Protein AF-A0A420CZV9-F1 (afdb_monomer_lite)

Secondary structure (DSSP, 8-state):
--HHHHHHHHHHT--HHHHHHHHHHHHHHHHHHHHHHHHHHHHTTHHHHHTSSPEEE--SSS--EEE--HHHHHHHHHHHHHHSSHHHHHHHHHHHHHHHTT-------------

Radius of gyration: 27.26 Å; chains: 1; bounding box: 75×34×66 Å

Sequence (115 aa):
MTRLERLVEMVRELTPEEFDTFAASVEDLRAERWDRQIEQDTAEDRLDTLIEGAIEIVRRDKSPAVLMGKDEYDSLVETVHLLSSPANAARLLKAKDDLAAARFMERSLLVDLDR

Foldseek 3Di:
DDPVVVVVVVLVPDDPVVNVVVVVVVVVVVVVVVVVVVVVCVVVCVVVVVQPDKDWADDDPDDIDIDHDPVVVVVVVVVCVQVVDVVSVVVVVVVVVCVVVVVDDDDDDPPPPDD

Structure (mmCIF, N/CA/C/O backbone):
data_AF-A0A420CZV9-F1
#
_entry.id   AF-A0A420CZV9-F1
#
loop_
_atom_site.group_PDB
_atom_site.id
_atom_site.type_symbol
_atom_site.label_atom_id
_atom_site.label_alt_id
_atom_site.label_comp_id
_atom_site.label_asym_id
_atom_site.label_entity_id
_atom_site.label_seq_id
_atom_site.pdbx_PDB_ins_code
_atom_site.Cartn_x
_atom_site.Cartn_y
_atom_site.Cartn_z
_atom_site.occupancy
_atom_site.B_iso_or_equiv
_atom_site.auth_seq_id
_atom_site.auth_comp_id
_atom_site.auth_asym_id
_atom_site.auth_atom_id
_atom_site.pdbx_PDB_model_num
ATOM 1 N N . MET A 1 1 ? -41.814 -10.969 25.014 1.00 66.25 1 MET A N 1
ATOM 2 C CA . MET A 1 1 ? -40.526 -10.259 25.126 1.00 66.25 1 MET A CA 1
ATOM 3 C C . MET A 1 1 ? -39.386 -11.142 24.651 1.00 66.25 1 MET A C 1
ATOM 5 O O . MET A 1 1 ? -39.253 -12.266 25.136 1.00 66.25 1 MET A O 1
ATOM 9 N N . THR A 1 2 ? -38.575 -10.642 23.724 1.00 94.25 2 THR A N 1
ATOM 10 C CA . THR A 1 2 ? -37.365 -11.301 23.210 1.00 94.25 2 THR A CA 1
ATOM 11 C C . THR A 1 2 ? -36.183 -11.145 24.178 1.00 94.25 2 THR A C 1
ATOM 13 O O . THR A 1 2 ? -36.224 -10.359 25.127 1.00 94.25 2 THR A O 1
ATOM 16 N N . ARG A 1 3 ? -35.107 -11.919 23.973 1.00 90.00 3 ARG A N 1
ATOM 17 C CA . ARG A 1 3 ? -33.873 -11.807 24.777 1.00 90.00 3 ARG A CA 1
ATOM 18 C C . ARG A 1 3 ? -33.212 -10.429 24.620 1.00 90.00 3 ARG A C 1
ATOM 20 O O . ARG A 1 3 ? -32.609 -9.939 25.566 1.00 90.00 3 ARG A O 1
ATOM 27 N N . LEU A 1 4 ? -33.364 -9.816 23.445 1.00 85.75 4 LEU A N 1
ATOM 28 C CA . LEU A 1 4 ? -32.791 -8.515 23.110 1.00 85.75 4 LEU A CA 1
ATOM 29 C C . LEU A 1 4 ? -33.546 -7.373 23.800 1.00 85.75 4 LEU A C 1
ATOM 31 O O . LEU A 1 4 ? -32.929 -6.519 24.422 1.00 85.75 4 LEU A O 1
ATOM 35 N N . GLU A 1 5 ? -34.880 -7.418 23.775 1.00 86.19 5 GLU A N 1
ATOM 36 C CA . GLU A 1 5 ? -35.737 -6.447 24.475 1.00 86.19 5 GLU A CA 1
ATOM 37 C C . GLU A 1 5 ? -35.452 -6.409 25.979 1.00 86.19 5 GLU A C 1
ATOM 39 O O . GLU A 1 5 ? -35.413 -5.341 26.578 1.00 86.19 5 GLU A O 1
ATOM 44 N N . ARG A 1 6 ? -35.194 -7.572 26.586 1.00 85.44 6 ARG A N 1
ATOM 45 C CA . ARG A 1 6 ? -34.867 -7.663 28.014 1.00 85.44 6 ARG A CA 1
ATOM 46 C C . ARG A 1 6 ? -33.530 -7.003 28.359 1.00 85.44 6 ARG A C 1
ATOM 48 O O . ARG A 1 6 ? -33.429 -6.345 29.383 1.00 85.44 6 ARG A O 1
ATOM 55 N N . LEU A 1 7 ? -32.528 -7.166 27.497 1.00 87.56 7 LEU A N 1
ATOM 56 C CA . LEU A 1 7 ? -31.219 -6.527 27.649 1.00 87.56 7 LEU A CA 1
ATOM 57 C C . LEU A 1 7 ? -31.316 -5.004 27.531 1.00 87.56 7 LEU A C 1
ATOM 59 O O . LEU A 1 7 ? -30.686 -4.295 28.306 1.00 87.56 7 LEU A O 1
ATOM 63 N N . VAL A 1 8 ? -32.125 -4.506 26.590 1.00 87.00 8 VAL A N 1
ATOM 64 C CA . VAL A 1 8 ? -32.329 -3.063 26.405 1.00 87.00 8 VAL A CA 1
ATOM 65 C C . VAL A 1 8 ? -32.967 -2.430 27.639 1.00 87.00 8 VAL A C 1
ATOM 67 O O . VAL A 1 8 ? -32.519 -1.364 28.051 1.00 87.00 8 VAL A O 1
ATOM 70 N N . GLU A 1 9 ? -33.960 -3.078 28.254 1.00 89.56 9 GLU A N 1
ATOM 71 C CA . GLU A 1 9 ? -34.544 -2.559 29.499 1.00 89.56 9 GLU A CA 1
ATOM 72 C C . GLU A 1 9 ? -33.552 -2.591 30.664 1.00 89.56 9 GLU A C 1
ATOM 74 O O . GLU A 1 9 ? -33.415 -1.596 31.365 1.00 89.56 9 GLU A O 1
ATOM 79 N N . MET A 1 10 ? -32.768 -3.664 30.816 1.00 85.19 10 MET A N 1
ATOM 80 C CA . MET A 1 10 ? -31.737 -3.720 31.861 1.00 85.19 10 MET A CA 1
ATOM 81 C C . MET A 1 10 ? -30.688 -2.609 31.725 1.00 85.19 10 MET A C 1
ATOM 83 O O . MET A 1 10 ? -30.238 -2.074 32.729 1.00 85.19 10 MET A O 1
ATOM 87 N N . VAL A 1 11 ? -30.310 -2.240 30.496 1.00 87.69 11 VAL A N 1
ATOM 88 C CA . VAL A 1 11 ? -29.352 -1.148 30.247 1.00 87.69 11 VAL A CA 1
ATOM 89 C C . VAL A 1 11 ? -29.948 0.225 30.581 1.00 87.69 11 VAL A C 1
ATOM 91 O O . VAL A 1 11 ? -29.217 1.117 31.000 1.00 87.69 11 VAL A O 1
ATOM 94 N N . ARG A 1 12 ? -31.265 0.412 30.423 1.00 85.31 12 ARG A N 1
ATOM 95 C CA . ARG A 1 12 ? -31.948 1.679 30.749 1.00 85.31 12 ARG A CA 1
ATOM 96 C C . ARG A 1 12 ? -32.040 1.954 32.245 1.00 85.31 12 ARG A C 1
ATOM 98 O O . ARG A 1 12 ? -32.173 3.111 32.627 1.00 85.31 12 ARG A O 1
ATOM 105 N N . GLU A 1 13 ? -32.001 0.908 33.063 1.00 92.50 13 GLU A N 1
ATOM 106 C CA . GLU A 1 13 ? -32.059 1.011 34.523 1.00 92.50 13 GLU A CA 1
ATOM 107 C C . GLU A 1 13 ? -30.678 1.237 35.166 1.00 92.50 13 GLU A C 1
ATOM 109 O O . GLU A 1 13 ? -30.606 1.454 36.374 1.00 92.50 13 GLU A O 1
ATOM 114 N N . LEU A 1 14 ? -29.589 1.214 34.384 1.00 91.69 14 LEU A N 1
ATOM 115 C CA . LEU A 1 14 ? -28.230 1.409 34.892 1.00 91.69 14 LEU A CA 1
ATOM 116 C C . LEU A 1 14 ? -27.996 2.842 35.376 1.00 91.69 14 LEU A C 1
ATOM 118 O O . LEU A 1 14 ? -28.453 3.821 34.777 1.00 91.69 14 LEU A O 1
ATOM 122 N N . THR A 1 15 ? -27.201 2.966 36.435 1.00 94.31 15 THR A N 1
ATOM 123 C CA . THR A 1 15 ? -26.636 4.256 36.836 1.00 94.31 15 THR A CA 1
ATOM 124 C C . THR A 1 15 ? -25.610 4.749 35.802 1.00 94.31 15 THR A C 1
ATOM 126 O O . THR A 1 15 ? -25.104 3.952 35.009 1.00 94.31 15 THR A O 1
ATOM 129 N N . PRO A 1 16 ? -25.251 6.048 35.792 1.00 90.12 16 PRO A N 1
ATOM 130 C CA . PRO A 1 16 ? -24.253 6.571 34.856 1.00 90.12 16 PRO A CA 1
ATOM 131 C C . PRO A 1 16 ? -22.900 5.835 34.902 1.00 90.12 16 PRO A C 1
ATOM 133 O O . PRO A 1 16 ? -22.350 5.518 33.855 1.00 90.12 16 PRO A O 1
ATOM 136 N N . GLU A 1 17 ? -22.396 5.492 36.094 1.00 91.88 17 GLU A N 1
ATOM 137 C CA . GLU A 1 17 ? -21.119 4.769 36.258 1.00 91.88 17 GLU A CA 1
ATOM 138 C C . GLU A 1 17 ? -21.192 3.321 35.743 1.00 91.88 17 GLU A C 1
ATOM 140 O O . GLU A 1 17 ? -20.263 2.820 35.099 1.00 91.88 17 GLU A O 1
ATOM 145 N N . GLU A 1 18 ? -22.311 2.639 35.992 1.00 90.50 18 GLU A N 1
ATOM 146 C CA . GLU A 1 18 ? -22.550 1.291 35.470 1.00 90.50 18 GLU A CA 1
ATOM 147 C C . GLU A 1 18 ? -22.733 1.302 33.949 1.00 90.50 18 GLU A C 1
ATOM 149 O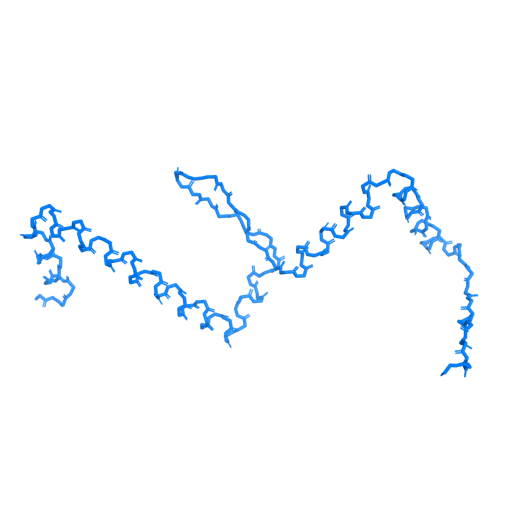 O . GLU A 1 18 ? -22.261 0.392 33.266 1.00 90.50 18 GLU A O 1
ATOM 154 N N . PHE A 1 19 ? -23.374 2.341 33.408 1.00 91.25 19 PHE A N 1
ATOM 155 C CA . PHE A 1 19 ? -23.530 2.526 31.970 1.00 91.25 19 PHE A CA 1
ATOM 156 C C . PHE A 1 19 ? -22.184 2.771 31.281 1.00 91.25 19 PHE A C 1
ATOM 158 O O . PHE A 1 19 ? -21.921 2.153 30.251 1.00 91.25 19 PHE A O 1
ATOM 165 N N . ASP A 1 20 ? -21.314 3.604 31.855 1.00 85.25 20 ASP A N 1
ATOM 166 C CA . ASP A 1 20 ? -19.966 3.842 31.321 1.00 85.25 20 ASP A CA 1
ATOM 167 C C . ASP A 1 20 ? -19.130 2.554 31.322 1.00 85.25 20 ASP A C 1
ATOM 169 O O . ASP A 1 20 ? -18.464 2.227 30.336 1.00 85.25 20 ASP A O 1
ATOM 173 N N . THR A 1 21 ? -19.230 1.765 32.395 1.00 89.12 21 THR A N 1
ATOM 174 C CA . THR A 1 21 ? -18.573 0.452 32.490 1.00 89.12 21 THR A CA 1
ATOM 175 C C . THR A 1 21 ? -19.113 -0.521 31.438 1.00 89.12 21 THR A C 1
ATOM 177 O O . THR A 1 21 ? -18.347 -1.210 30.759 1.00 89.12 21 THR A O 1
ATOM 180 N N . PHE A 1 22 ? -20.435 -0.555 31.259 1.00 90.19 22 PHE A N 1
ATOM 181 C CA . PHE A 1 22 ? -21.082 -1.351 30.221 1.00 90.19 22 PHE A CA 1
ATOM 182 C C . PHE A 1 22 ? -20.642 -0.917 28.817 1.00 90.19 22 PHE A C 1
ATOM 184 O O . PHE A 1 22 ? -20.322 -1.771 27.992 1.00 90.19 22 PHE A O 1
ATOM 191 N N . ALA A 1 23 ? -20.581 0.388 28.548 1.00 83.25 23 ALA A N 1
ATOM 192 C CA . ALA A 1 23 ? -20.145 0.926 27.266 1.00 83.25 23 ALA A CA 1
ATOM 193 C C . ALA A 1 23 ? -18.705 0.505 26.944 1.00 83.25 23 ALA A C 1
ATOM 195 O O . ALA A 1 23 ? -18.451 0.039 25.834 1.00 83.25 23 ALA A O 1
ATOM 196 N N . ALA A 1 24 ? -17.794 0.567 27.922 1.00 82.94 24 ALA A N 1
ATOM 197 C CA . ALA A 1 24 ? -16.428 0.071 27.762 1.00 82.94 24 ALA A CA 1
ATOM 198 C C . ALA A 1 24 ? -16.397 -1.432 27.426 1.00 82.94 24 ALA A C 1
ATOM 200 O O . ALA A 1 24 ? -15.767 -1.834 26.452 1.00 82.94 24 ALA A O 1
ATOM 201 N N . SER A 1 25 ? -17.169 -2.253 28.146 1.00 86.31 25 SER A N 1
ATOM 202 C CA . SER A 1 25 ? -17.255 -3.698 27.872 1.00 86.31 25 SER A CA 1
ATOM 203 C C . SER A 1 25 ? -17.876 -4.028 26.505 1.00 86.31 25 SER A C 1
ATOM 205 O O . SER A 1 25 ? -17.544 -5.044 25.896 1.00 86.31 25 SER A O 1
ATOM 207 N N . VAL A 1 26 ? -18.792 -3.194 25.999 1.00 89.56 26 VAL A N 1
ATOM 208 C CA . VAL A 1 26 ? -19.355 -3.347 24.646 1.00 89.56 26 VAL A CA 1
ATOM 209 C C . VAL A 1 26 ? -18.316 -3.028 23.577 1.00 89.56 26 VAL A C 1
ATOM 211 O O . VAL A 1 26 ? -18.298 -3.706 22.549 1.00 89.56 26 VAL A O 1
ATOM 214 N N . GLU A 1 27 ? -17.466 -2.027 23.795 1.00 77.00 27 GLU A N 1
ATOM 215 C CA . GLU A 1 27 ? -16.359 -1.723 22.884 1.00 77.00 27 GLU A CA 1
ATOM 216 C C . GLU A 1 27 ? -15.329 -2.859 22.855 1.00 77.00 27 GLU A C 1
ATOM 218 O O . GLU A 1 27 ? -14.943 -3.288 21.767 1.00 77.00 27 GLU A O 1
ATOM 223 N N . ASP A 1 28 ? -14.991 -3.441 24.007 1.00 83.12 28 ASP A N 1
ATOM 224 C CA . ASP A 1 28 ? -14.128 -4.629 24.069 1.00 83.12 28 ASP A CA 1
ATOM 225 C C . ASP A 1 28 ? -14.756 -5.815 23.314 1.00 83.12 28 ASP A C 1
ATOM 227 O O . ASP A 1 28 ? -14.122 -6.434 22.460 1.00 83.12 28 ASP A O 1
ATOM 231 N N . LEU A 1 29 ? -16.053 -6.078 23.524 1.00 85.50 29 LEU A N 1
ATOM 232 C CA . LEU A 1 29 ? -16.776 -7.137 22.809 1.00 85.50 29 LEU A CA 1
ATOM 233 C C . LEU A 1 29 ? -16.839 -6.888 21.291 1.00 85.50 29 LEU A C 1
ATOM 235 O O . LEU A 1 29 ? -16.853 -7.835 20.497 1.00 85.50 29 LEU A O 1
ATOM 239 N N . ARG A 1 30 ? -16.926 -5.621 20.870 1.00 79.25 30 ARG A N 1
ATOM 240 C CA . ARG A 1 30 ? -16.867 -5.233 19.455 1.00 79.25 30 ARG A CA 1
ATOM 241 C C . ARG A 1 30 ? -15.487 -5.509 18.876 1.00 79.25 30 ARG A C 1
ATOM 243 O O . ARG A 1 30 ? -15.434 -6.065 17.781 1.00 79.25 30 ARG A O 1
ATOM 250 N N . ALA A 1 31 ? -14.417 -5.186 19.601 1.00 74.38 31 ALA A N 1
ATOM 251 C CA . ALA A 1 31 ? -13.049 -5.496 19.197 1.00 74.38 31 ALA A CA 1
ATOM 252 C C . ALA A 1 31 ? -12.841 -7.014 19.050 1.00 74.38 31 ALA A C 1
ATOM 254 O O . ALA A 1 31 ? -12.464 -7.476 17.979 1.00 74.38 31 ALA A O 1
ATOM 255 N N . GLU A 1 32 ? -13.246 -7.815 20.041 1.00 85.12 32 GLU A N 1
ATOM 256 C CA . GLU A 1 32 ? -13.140 -9.283 19.972 1.00 85.12 32 GLU A CA 1
ATOM 257 C C . GLU A 1 32 ? -13.938 -9.908 18.816 1.00 85.12 32 GLU A C 1
ATOM 259 O O . GLU A 1 32 ? -13.595 -10.977 18.296 1.00 85.12 32 GLU A O 1
ATOM 264 N N . ARG A 1 33 ? -15.085 -9.314 18.462 1.00 82.94 33 ARG A N 1
ATOM 265 C CA . ARG A 1 33 ? -15.868 -9.759 17.303 1.00 82.94 33 ARG A CA 1
ATOM 266 C C . ARG A 1 33 ? -15.213 -9.357 15.994 1.00 82.94 33 ARG A C 1
ATOM 268 O O . ARG A 1 33 ? -15.287 -10.141 15.054 1.00 82.94 33 ARG A O 1
ATOM 275 N N . TRP A 1 34 ? -14.613 -8.171 15.942 1.00 76.38 34 TRP A N 1
ATOM 276 C CA . TRP A 1 34 ? -13.832 -7.733 14.795 1.00 76.38 34 TRP A CA 1
ATOM 277 C C . TRP A 1 34 ? -12.687 -8.719 14.552 1.00 76.38 34 TRP A C 1
ATOM 279 O O . TRP A 1 34 ? -12.602 -9.258 13.452 1.00 76.38 34 TRP A O 1
ATOM 289 N N . ASP A 1 35 ? -11.890 -9.042 15.572 1.00 79.31 35 ASP A N 1
ATOM 290 C CA . ASP A 1 35 ? -10.753 -9.964 15.440 1.00 79.31 35 ASP A CA 1
ATOM 291 C C . ASP A 1 35 ? -11.180 -11.316 14.850 1.00 79.31 35 ASP A C 1
ATOM 293 O O . ASP A 1 35 ? -10.640 -11.762 13.838 1.00 79.31 35 ASP A O 1
ATOM 297 N N . ARG A 1 36 ? -12.247 -11.917 15.394 1.00 82.25 36 ARG A N 1
ATOM 298 C CA . ARG A 1 36 ? -12.808 -13.174 14.865 1.00 82.25 36 ARG A CA 1
ATOM 299 C C . ARG A 1 36 ? -13.326 -13.060 13.438 1.00 82.25 36 ARG A C 1
ATOM 301 O O . ARG A 1 36 ? -13.214 -14.014 12.674 1.00 82.25 36 ARG A O 1
ATOM 308 N N . GLN A 1 37 ? -13.940 -11.933 13.089 1.00 78.75 37 GLN A N 1
ATOM 309 C CA . GLN A 1 37 ? -14.452 -11.726 11.740 1.00 78.75 37 GLN A CA 1
ATOM 310 C C . GLN A 1 37 ? -13.310 -11.580 10.727 1.00 78.75 37 GLN A C 1
ATOM 312 O O . GLN A 1 37 ? -13.404 -12.142 9.644 1.00 78.75 37 GLN A O 1
ATOM 317 N N . ILE A 1 38 ? -12.205 -10.930 11.098 1.00 76.81 38 ILE A N 1
ATOM 318 C CA . ILE A 1 38 ? -11.002 -10.835 10.259 1.00 76.81 38 ILE A CA 1
ATOM 319 C C . ILE A 1 38 ? -10.356 -12.203 10.057 1.00 76.81 38 ILE A C 1
ATOM 321 O O . ILE A 1 38 ? -10.009 -12.546 8.929 1.00 76.81 38 ILE A O 1
ATOM 325 N N . GLU A 1 39 ? -10.222 -13.006 11.113 1.00 78.94 39 GLU A N 1
ATOM 326 C CA . GLU A 1 39 ? -9.716 -14.380 10.998 1.00 78.94 39 GLU A CA 1
ATOM 327 C C . GLU A 1 39 ? -10.588 -15.224 10.061 1.00 78.94 39 GLU A C 1
ATOM 329 O O . GLU A 1 39 ? -10.068 -15.952 9.215 1.00 78.94 39 GLU A O 1
ATOM 334 N N . GLN A 1 40 ? -11.912 -15.092 10.172 1.00 77.31 40 GLN A N 1
ATOM 335 C CA . GLN A 1 40 ? -12.848 -15.791 9.299 1.00 77.31 40 GLN A CA 1
ATOM 336 C C . GLN A 1 40 ? -12.745 -15.310 7.844 1.00 77.31 40 GLN A C 1
ATOM 338 O O . GLN A 1 40 ? -12.635 -16.137 6.943 1.00 77.31 40 GLN A O 1
ATOM 343 N N . ASP A 1 41 ? -12.724 -13.998 7.609 1.00 73.88 41 ASP A N 1
ATOM 344 C CA . ASP A 1 41 ? -12.594 -13.420 6.267 1.00 73.88 41 ASP A CA 1
ATOM 345 C C . ASP A 1 41 ? -11.226 -13.752 5.632 1.00 73.88 41 ASP A C 1
ATOM 347 O O . ASP A 1 41 ? -11.135 -13.893 4.412 1.00 73.88 41 ASP A O 1
ATOM 351 N N . THR A 1 42 ? -10.176 -13.934 6.445 1.00 73.88 42 THR A N 1
ATOM 352 C CA . THR A 1 42 ? -8.862 -14.446 6.008 1.00 73.88 42 THR A CA 1
ATOM 353 C C . THR A 1 42 ? -8.965 -15.911 5.586 1.00 73.88 42 THR A C 1
ATOM 355 O O . THR A 1 42 ? -8.482 -16.289 4.526 1.00 73.88 42 THR A O 1
ATOM 358 N N . ALA A 1 43 ? -9.608 -16.751 6.404 1.00 77.88 43 ALA A N 1
ATOM 359 C CA . ALA A 1 43 ? -9.779 -18.175 6.116 1.00 77.88 43 ALA A CA 1
ATOM 360 C C . ALA A 1 43 ? -10.673 -18.440 4.890 1.00 77.88 43 ALA A C 1
ATOM 362 O O . ALA A 1 43 ? -10.536 -19.473 4.238 1.00 77.88 43 ALA A O 1
ATOM 363 N N . GLU A 1 44 ? -11.589 -17.519 4.591 1.00 81.69 44 GLU A N 1
ATOM 364 C CA . GLU A 1 44 ? -12.486 -17.567 3.434 1.00 81.69 44 GLU A CA 1
ATOM 365 C C . GLU A 1 44 ? -11.903 -16.888 2.178 1.00 81.69 44 GLU A C 1
ATOM 367 O O . GLU A 1 44 ? -12.620 -16.766 1.186 1.00 81.69 44 GLU A O 1
ATOM 372 N N . ASP A 1 45 ? -10.637 -16.442 2.201 1.00 72.25 45 ASP A N 1
ATOM 373 C CA . ASP A 1 45 ? -9.958 -15.750 1.085 1.00 72.25 45 ASP A CA 1
ATOM 374 C C . ASP A 1 45 ? -10.656 -14.437 0.652 1.00 72.25 45 ASP A C 1
ATOM 376 O O . ASP A 1 45 ? -10.438 -13.873 -0.424 1.00 72.25 45 ASP A O 1
ATOM 380 N N . ARG A 1 46 ? -11.547 -13.917 1.508 1.00 65.94 46 ARG A N 1
ATOM 381 C CA . ARG A 1 46 ? -12.336 -12.707 1.241 1.00 65.94 46 ARG A CA 1
ATOM 382 C C . ARG A 1 46 ? -11.505 -11.449 1.374 1.00 65.94 46 ARG A C 1
ATOM 384 O O . ARG A 1 46 ? -11.777 -10.484 0.661 1.00 65.94 46 ARG A O 1
ATOM 391 N N . LEU A 1 47 ? -10.513 -11.453 2.264 1.00 65.00 47 LEU A N 1
ATOM 392 C CA . LEU A 1 47 ? -9.575 -10.339 2.369 1.00 65.00 47 LEU A CA 1
ATOM 393 C C . LEU A 1 47 ? -8.813 -10.148 1.057 1.00 65.00 47 LEU A C 1
ATOM 395 O O . LEU A 1 47 ? -8.733 -9.018 0.590 1.00 65.00 47 LEU A O 1
ATOM 399 N N . ASP A 1 48 ? -8.391 -11.224 0.397 1.00 65.50 48 ASP A N 1
ATOM 400 C CA . ASP A 1 48 ? -7.661 -11.152 -0.873 1.00 65.50 48 ASP A CA 1
ATOM 401 C C . ASP A 1 48 ? -8.506 -10.513 -1.989 1.00 65.50 48 ASP A C 1
ATOM 403 O O . ASP A 1 48 ? -8.003 -9.708 -2.770 1.00 65.50 48 ASP A O 1
ATOM 407 N N . THR A 1 49 ? -9.823 -10.752 -1.993 1.00 61.50 49 THR A N 1
ATOM 408 C CA . THR A 1 49 ? -10.758 -10.095 -2.932 1.00 61.50 49 THR A CA 1
ATOM 409 C C . THR A 1 49 ? -10.999 -8.615 -2.592 1.00 61.50 49 THR A C 1
ATOM 411 O O . THR A 1 49 ? -11.281 -7.802 -3.470 1.00 61.50 49 THR A O 1
ATOM 414 N N . LEU A 1 50 ? -10.902 -8.233 -1.314 1.00 58.41 50 LEU A N 1
ATOM 415 C CA . LEU A 1 50 ? -11.074 -6.846 -0.859 1.00 58.41 50 LEU A CA 1
ATOM 416 C C . LEU A 1 50 ? -9.826 -5.979 -1.097 1.00 58.41 50 LEU A C 1
ATOM 418 O O . LEU A 1 50 ? -9.914 -4.754 -1.018 1.00 58.41 50 LEU A O 1
ATOM 422 N N . ILE A 1 51 ? -8.682 -6.603 -1.383 1.00 62.12 51 ILE A N 1
ATOM 423 C CA . ILE A 1 51 ? -7.365 -5.964 -1.479 1.00 62.12 51 ILE A CA 1
ATOM 424 C C . ILE A 1 51 ? -7.001 -5.536 -2.918 1.00 62.12 51 ILE A C 1
ATOM 426 O O . ILE A 1 51 ? -5.966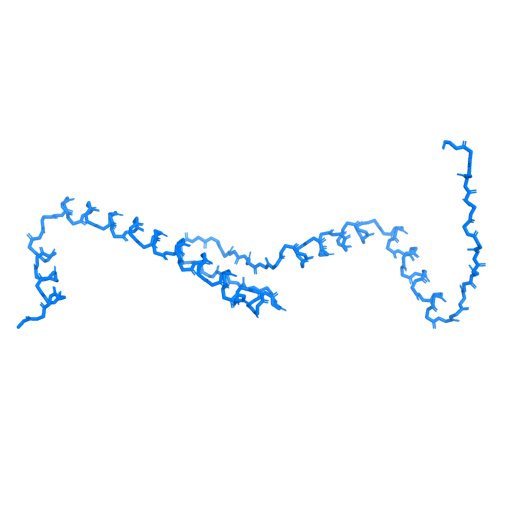 -4.907 -3.121 1.00 62.12 51 ILE A O 1
ATOM 430 N N . GLU A 1 52 ? -7.873 -5.736 -3.915 1.00 66.44 52 GLU A N 1
ATOM 431 C CA . GLU A 1 52 ? -7.643 -5.244 -5.293 1.00 66.44 52 GLU A CA 1
ATOM 432 C C . GLU A 1 52 ? -7.461 -3.705 -5.395 1.00 66.44 52 GLU A C 1
ATOM 434 O O . GLU A 1 52 ? -7.101 -3.191 -6.455 1.00 66.44 52 GLU A O 1
ATOM 439 N N . GLY A 1 53 ? -7.662 -2.946 -4.309 1.00 72.12 53 GLY A N 1
ATOM 440 C CA . GLY A 1 53 ? -7.332 -1.525 -4.241 1.00 72.12 53 GLY A CA 1
ATOM 441 C C . GLY A 1 53 ? -7.161 -0.979 -2.819 1.00 72.12 53 GLY A C 1
ATOM 442 O O . GLY A 1 53 ? -7.303 -1.680 -1.820 1.00 72.12 53 GLY A O 1
ATOM 443 N N . ALA A 1 54 ? -6.853 0.317 -2.730 1.00 82.44 54 ALA A N 1
ATOM 444 C CA . ALA A 1 54 ? -6.741 1.029 -1.461 1.00 82.44 54 ALA A CA 1
ATOM 445 C C . ALA A 1 54 ? -8.126 1.430 -0.921 1.00 82.44 54 ALA A C 1
ATOM 447 O O . ALA A 1 54 ? -8.913 2.072 -1.618 1.00 82.44 54 ALA A O 1
ATOM 448 N N . ILE A 1 55 ? -8.400 1.102 0.342 1.00 86.38 55 ILE A N 1
ATOM 449 C CA . ILE A 1 55 ? -9.633 1.460 1.050 1.00 86.38 55 ILE A CA 1
ATOM 450 C C . ILE A 1 55 ? -9.343 2.617 2.007 1.00 86.38 55 ILE A C 1
ATOM 452 O O . ILE A 1 55 ? -8.479 2.519 2.879 1.00 86.38 55 ILE A O 1
ATOM 456 N N . GLU A 1 56 ? -10.103 3.704 1.889 1.00 87.75 56 GLU A N 1
ATOM 457 C CA . GLU A 1 56 ? -10.055 4.809 2.846 1.00 87.75 56 GLU A CA 1
ATOM 458 C C . GLU A 1 56 ? -10.979 4.540 4.045 1.00 87.75 56 GLU A C 1
ATOM 460 O O . GLU A 1 56 ? -12.187 4.345 3.914 1.00 87.75 56 GLU A O 1
ATOM 465 N N . ILE A 1 57 ? -10.405 4.577 5.244 1.00 87.38 57 ILE A N 1
ATOM 466 C CA . ILE A 1 57 ? -11.102 4.482 6.523 1.00 87.38 57 ILE A CA 1
ATOM 467 C C . ILE A 1 57 ? -11.326 5.902 7.050 1.00 87.38 57 ILE A C 1
ATOM 469 O O . ILE A 1 57 ? -10.420 6.539 7.602 1.00 87.38 57 ILE A O 1
ATOM 473 N N . VAL A 1 58 ? -12.560 6.389 6.918 1.00 91.25 58 VAL A N 1
ATOM 474 C CA . VAL A 1 58 ? -12.980 7.706 7.419 1.00 91.25 58 VAL A CA 1
ATOM 475 C C . VAL A 1 58 ? -13.375 7.608 8.893 1.00 91.25 58 VAL A C 1
ATOM 477 O O . VAL A 1 58 ? -14.203 6.784 9.280 1.00 91.25 58 VAL A O 1
ATOM 480 N N . ARG A 1 59 ? -12.801 8.475 9.736 1.00 89.81 59 ARG A N 1
ATOM 481 C CA . ARG A 1 59 ? -13.059 8.514 11.184 1.00 89.81 59 ARG A CA 1
ATOM 482 C C . ARG A 1 59 ? -13.606 9.880 11.586 1.00 89.81 59 ARG A C 1
ATOM 484 O O . ARG A 1 59 ? -13.135 10.898 11.099 1.00 89.81 59 ARG A O 1
ATOM 491 N N . ARG A 1 60 ? -14.601 9.899 12.480 1.00 83.31 60 ARG A N 1
ATOM 492 C CA . ARG A 1 60 ? -15.316 11.127 12.876 1.00 83.31 60 ARG A CA 1
ATOM 493 C C . ARG A 1 60 ? -14.441 12.109 13.665 1.00 83.31 60 ARG A C 1
ATOM 495 O O . ARG A 1 60 ? -14.519 13.304 13.422 1.00 83.31 60 ARG A O 1
ATOM 502 N N . ASP A 1 61 ? -13.583 11.589 14.542 1.00 89.75 61 ASP A N 1
ATOM 503 C CA . ASP A 1 61 ? -12.801 12.392 15.498 1.00 89.75 61 ASP A CA 1
ATOM 504 C C . ASP A 1 61 ? -11.281 12.166 15.375 1.00 89.75 61 ASP A C 1
ATOM 506 O O . ASP A 1 61 ? -10.509 12.491 16.277 1.00 89.75 61 ASP A O 1
ATOM 510 N N . LYS A 1 62 ? -10.826 11.545 14.278 1.00 88.69 62 LYS A N 1
ATOM 511 C CA . LYS A 1 62 ? -9.412 11.216 14.027 1.00 88.69 62 LYS A CA 1
ATOM 512 C C . LYS A 1 62 ? -9.090 11.377 12.544 1.00 88.69 62 LYS A C 1
ATOM 514 O O . LYS A 1 62 ? -9.979 11.240 11.710 1.00 88.69 62 LYS A O 1
ATOM 519 N N . SER A 1 63 ? -7.815 11.582 12.210 1.00 89.44 63 SER A N 1
ATOM 520 C CA . SER A 1 63 ? -7.369 11.612 10.811 1.00 89.44 63 SER A CA 1
ATOM 521 C C . SER A 1 63 ? -7.774 10.326 10.071 1.00 89.44 63 SER A C 1
ATOM 523 O O . SER A 1 63 ? -7.733 9.252 10.687 1.00 89.44 63 SER A O 1
ATOM 525 N N . PRO A 1 64 ? -8.146 10.392 8.784 1.00 90.38 64 PRO A N 1
ATOM 526 C CA . PRO A 1 64 ? -8.389 9.205 7.969 1.00 90.38 64 PRO A CA 1
ATOM 527 C C . PRO A 1 64 ? -7.168 8.276 7.925 1.00 90.38 64 PRO A C 1
ATOM 529 O O . PRO A 1 64 ? -6.038 8.702 8.179 1.00 90.38 64 PRO A O 1
ATOM 532 N N . ALA A 1 65 ? -7.402 7.004 7.626 1.00 90.88 65 ALA A N 1
ATOM 533 C CA . ALA A 1 65 ? -6.352 6.015 7.392 1.00 90.88 65 ALA A CA 1
ATOM 534 C C . ALA A 1 65 ? -6.619 5.282 6.075 1.00 90.88 65 ALA A C 1
ATOM 536 O O . ALA A 1 65 ? -7.760 5.222 5.633 1.00 90.88 65 ALA A O 1
ATOM 537 N N . VAL A 1 66 ? -5.581 4.716 5.464 1.00 89.19 66 VAL A N 1
ATOM 538 C CA . VAL A 1 66 ? -5.713 3.884 4.263 1.0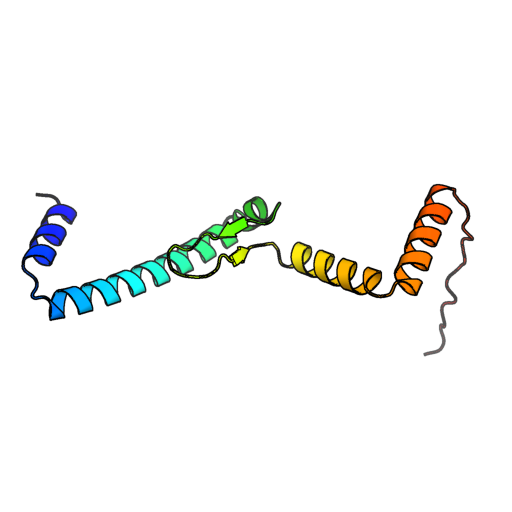0 89.19 66 VAL A CA 1
ATOM 539 C C . VAL A 1 66 ? -5.322 2.457 4.617 1.00 89.19 66 VAL A C 1
ATOM 541 O O . VAL A 1 66 ? -4.286 2.240 5.246 1.00 89.19 66 VAL A O 1
ATOM 544 N N . LEU A 1 67 ? -6.160 1.506 4.220 1.00 85.81 67 LEU A N 1
ATOM 545 C CA . LEU A 1 67 ? -5.865 0.080 4.238 1.00 85.81 67 LEU A CA 1
ATOM 546 C C . LEU A 1 67 ? -5.588 -0.373 2.803 1.00 85.81 67 LEU A C 1
ATOM 548 O O . LEU A 1 67 ? -6.327 -0.026 1.887 1.00 85.81 67 LEU A O 1
ATOM 552 N N . MET A 1 68 ? -4.522 -1.137 2.611 1.00 86.62 68 MET A N 1
ATOM 553 C CA . MET A 1 68 ? -4.150 -1.724 1.327 1.00 86.62 68 MET A CA 1
ATOM 554 C C . MET A 1 68 ? -3.398 -3.028 1.562 1.00 86.62 68 MET A C 1
ATOM 556 O O . MET A 1 68 ? -2.926 -3.286 2.673 1.00 86.62 68 MET A O 1
ATOM 560 N N . GLY A 1 69 ? -3.279 -3.830 0.509 1.00 86.06 69 GLY A N 1
ATOM 561 C CA . GLY A 1 69 ? -2.457 -5.032 0.525 1.00 86.06 69 GLY A CA 1
ATOM 562 C C . GLY A 1 69 ? -1.005 -4.717 0.842 1.00 86.06 69 GLY A C 1
ATOM 563 O O . GLY A 1 69 ? -0.487 -3.658 0.480 1.00 86.06 69 GLY A O 1
ATOM 564 N N . LYS A 1 70 ? -0.331 -5.658 1.504 1.00 87.44 70 LYS A N 1
ATOM 565 C CA . LYS A 1 70 ? 1.092 -5.515 1.818 1.00 87.44 70 LYS A CA 1
ATOM 566 C C . LYS A 1 70 ? 1.941 -5.408 0.548 1.00 87.44 70 LYS A C 1
ATOM 568 O O . LYS A 1 70 ? 2.811 -4.545 0.490 1.00 87.44 70 LYS A O 1
ATOM 573 N N . ASP A 1 71 ? 1.642 -6.222 -0.460 1.00 86.44 71 ASP A N 1
ATOM 574 C CA . ASP A 1 71 ? 2.371 -6.234 -1.733 1.00 86.44 71 ASP A CA 1
ATOM 575 C C . ASP A 1 71 ? 2.156 -4.940 -2.535 1.00 86.44 71 ASP A C 1
ATOM 577 O O . ASP A 1 71 ? 3.097 -4.410 -3.128 1.00 86.44 71 ASP A O 1
ATOM 581 N N . GLU A 1 72 ? 0.941 -4.381 -2.495 1.00 87.50 72 GLU A N 1
ATOM 582 C CA . GLU A 1 72 ? 0.621 -3.079 -3.097 1.00 87.50 72 GLU A CA 1
ATOM 583 C C . GLU A 1 72 ? 1.398 -1.950 -2.403 1.00 87.50 72 GLU A C 1
ATOM 585 O O . GLU A 1 72 ? 2.031 -1.118 -3.057 1.00 87.50 72 GLU A O 1
ATOM 590 N N . TYR A 1 73 ? 1.419 -1.953 -1.064 1.00 89.88 73 TYR A N 1
ATOM 591 C CA . TYR A 1 73 ? 2.202 -1.000 -0.279 1.00 89.88 73 TYR A CA 1
ATOM 592 C C . TYR A 1 73 ? 3.701 -1.088 -0.599 1.00 89.88 73 TYR A C 1
ATOM 594 O O . TYR A 1 73 ? 4.340 -0.060 -0.834 1.00 89.88 73 TYR A O 1
ATOM 602 N N . ASP A 1 74 ? 4.263 -2.298 -0.638 1.00 93.50 74 ASP A N 1
ATOM 603 C CA . ASP A 1 74 ? 5.684 -2.506 -0.931 1.00 93.50 74 ASP A CA 1
ATOM 604 C C . ASP A 1 74 ? 6.042 -2.041 -2.346 1.00 93.50 74 ASP A C 1
ATOM 606 O O . ASP A 1 74 ?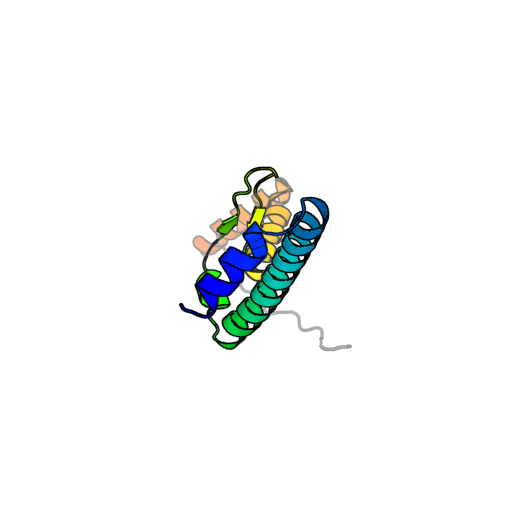 7.024 -1.315 -2.522 1.00 93.50 74 ASP A O 1
ATOM 610 N N . SER A 1 75 ? 5.204 -2.369 -3.334 1.00 91.75 75 SER A N 1
ATOM 611 C CA . SER A 1 75 ? 5.369 -1.938 -4.728 1.00 91.75 75 SER A CA 1
ATOM 612 C C . SER A 1 75 ? 5.341 -0.411 -4.863 1.00 91.75 75 SER A C 1
ATOM 614 O O . SER A 1 75 ? 6.145 0.1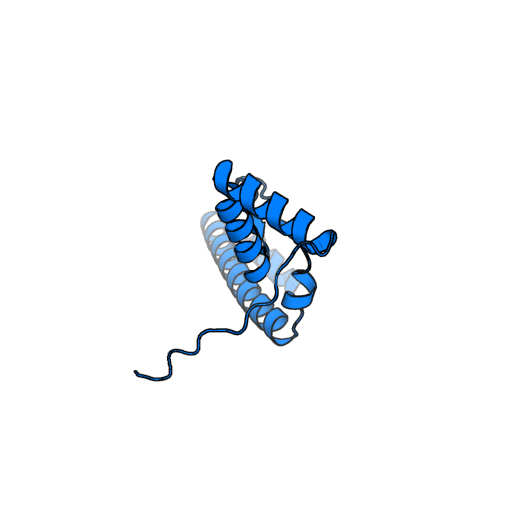82 -5.597 1.00 91.75 75 SER A O 1
ATOM 616 N N . LEU A 1 76 ? 4.445 0.256 -4.126 1.00 91.94 76 LEU A N 1
ATOM 617 C CA . LEU A 1 76 ? 4.350 1.714 -4.094 1.00 91.94 76 LEU A CA 1
ATOM 618 C C . LEU A 1 76 ? 5.596 2.339 -3.459 1.00 91.94 76 LEU A C 1
ATOM 620 O O . LEU A 1 76 ? 6.173 3.271 -4.027 1.00 91.94 76 LEU A O 1
ATOM 624 N N . VAL A 1 77 ? 6.035 1.827 -2.307 1.00 93.44 77 VAL A N 1
ATOM 625 C CA . VAL A 1 77 ? 7.230 2.324 -1.612 1.00 93.44 77 VAL A CA 1
ATOM 626 C C . VAL A 1 77 ? 8.479 2.137 -2.468 1.00 93.44 77 VAL A C 1
ATOM 628 O O . VAL A 1 77 ? 9.283 3.067 -2.571 1.00 93.44 77 VAL A O 1
ATOM 631 N N . GLU A 1 78 ? 8.633 0.989 -3.127 1.00 93.69 78 GLU A N 1
ATOM 632 C CA . GLU A 1 78 ? 9.747 0.736 -4.041 1.00 93.69 78 GLU A CA 1
ATOM 633 C C . GLU A 1 78 ? 9.717 1.695 -5.237 1.00 93.69 78 GLU A C 1
ATOM 635 O O . GLU A 1 78 ? 10.735 2.310 -5.562 1.00 93.69 78 GLU A O 1
ATOM 640 N N . THR A 1 79 ? 8.548 1.905 -5.847 1.00 92.12 79 THR A N 1
ATOM 641 C CA . THR A 1 79 ? 8.386 2.861 -6.952 1.00 92.12 79 THR A CA 1
ATOM 642 C C . THR A 1 79 ? 8.782 4.274 -6.523 1.00 92.12 79 THR A C 1
ATOM 644 O O . THR A 1 79 ? 9.572 4.935 -7.203 1.00 92.12 79 THR A O 1
ATOM 647 N N . VAL A 1 80 ? 8.288 4.736 -5.369 1.00 93.25 80 VAL A N 1
ATOM 648 C CA . VAL A 1 80 ? 8.658 6.043 -4.805 1.00 93.25 80 VAL A CA 1
ATOM 649 C C . VAL A 1 80 ? 10.161 6.108 -4.545 1.00 93.25 80 VAL A C 1
ATOM 651 O O . VAL A 1 80 ? 10.801 7.097 -4.903 1.00 93.25 80 VAL A O 1
ATOM 654 N N . HIS A 1 81 ? 10.748 5.055 -3.977 1.00 91.56 81 HIS A N 1
ATOM 655 C CA . HIS A 1 81 ? 12.179 4.985 -3.712 1.00 91.56 81 HIS A CA 1
ATOM 656 C C . HIS A 1 81 ? 13.003 5.109 -5.002 1.00 91.56 81 HIS A C 1
ATOM 658 O O . HIS A 1 81 ? 13.872 5.981 -5.093 1.00 91.56 81 HIS A O 1
ATOM 664 N N . LEU A 1 82 ? 12.693 4.309 -6.024 1.00 93.75 82 LEU A N 1
ATOM 665 C CA . LEU A 1 82 ? 13.381 4.317 -7.316 1.00 93.75 82 LEU A CA 1
ATOM 666 C C . LEU A 1 82 ? 13.270 5.671 -8.030 1.00 93.75 82 LEU A C 1
ATOM 668 O O . LEU A 1 82 ? 14.238 6.116 -8.656 1.00 93.75 82 LEU A O 1
ATOM 672 N N . LEU A 1 83 ? 12.121 6.341 -7.922 1.00 92.19 83 LEU A N 1
ATOM 673 C CA . LEU A 1 83 ? 11.865 7.621 -8.585 1.00 92.19 83 LEU A CA 1
ATOM 674 C C . LEU A 1 83 ? 12.285 8.849 -7.761 1.00 92.19 83 LEU A C 1
ATOM 676 O O . LEU A 1 83 ? 12.363 9.946 -8.312 1.00 92.19 83 LEU A O 1
ATOM 680 N N . SER A 1 84 ? 12.605 8.683 -6.475 1.00 90.19 84 SER A N 1
ATOM 681 C CA . SER A 1 84 ? 12.977 9.789 -5.578 1.00 90.19 84 SER A CA 1
ATOM 682 C C . SER A 1 84 ? 14.247 10.536 -6.007 1.00 90.19 84 SER A C 1
ATOM 684 O O . SER A 1 84 ? 14.385 11.730 -5.743 1.00 90.19 84 SER A O 1
ATOM 686 N N . SER A 1 85 ? 15.171 9.857 -6.698 1.00 93.50 85 SER A N 1
ATOM 687 C CA . SER A 1 85 ? 16.373 10.459 -7.280 1.00 93.50 85 SER A CA 1
ATOM 688 C C . SER A 1 85 ? 16.124 10.832 -8.745 1.00 93.50 85 SER A C 1
ATOM 690 O O . SER A 1 85 ? 15.969 9.929 -9.572 1.00 93.50 85 SER A O 1
ATOM 692 N N . PRO A 1 86 ? 16.175 12.127 -9.124 1.00 91.25 86 PRO A N 1
ATOM 693 C CA . PRO A 1 86 ? 15.934 12.553 -10.505 1.00 91.25 86 PRO A CA 1
ATOM 694 C C . PRO A 1 86 ? 16.860 11.878 -11.522 1.00 91.25 86 PRO A C 1
ATOM 696 O O . PRO A 1 86 ? 16.437 11.519 -12.620 1.00 91.25 86 PRO A O 1
ATOM 699 N N . ALA A 1 87 ? 18.123 11.653 -11.147 1.00 96.56 87 ALA A N 1
ATOM 700 C CA . ALA A 1 87 ? 19.086 10.963 -11.998 1.00 96.56 87 ALA A CA 1
ATOM 701 C C . ALA A 1 87 ? 18.727 9.480 -12.191 1.00 96.56 87 ALA A C 1
ATOM 703 O O . ALA A 1 87 ? 18.865 8.953 -13.296 1.00 96.56 87 ALA A O 1
ATOM 704 N N . ASN A 1 88 ? 18.251 8.804 -11.140 1.00 94.88 88 ASN A N 1
ATOM 705 C CA . ASN A 1 88 ? 17.815 7.412 -11.240 1.00 94.88 88 ASN A CA 1
ATOM 706 C C . ASN A 1 88 ? 16.513 7.288 -12.041 1.00 94.88 88 ASN A C 1
ATOM 708 O O . ASN A 1 88 ? 16.435 6.461 -12.945 1.00 94.88 88 ASN A O 1
ATOM 712 N N . ALA A 1 89 ? 15.542 8.168 -11.787 1.00 95.06 89 ALA A N 1
ATOM 713 C CA . ALA A 1 89 ? 14.292 8.238 -12.535 1.00 95.06 89 ALA A CA 1
ATOM 714 C C . ALA A 1 89 ? 14.546 8.425 -14.040 1.00 95.06 89 ALA A C 1
ATOM 716 O O . ALA A 1 89 ? 14.022 7.668 -14.854 1.00 95.06 89 ALA A O 1
ATOM 717 N N . ALA A 1 90 ? 15.422 9.365 -14.418 1.00 96.44 90 ALA A N 1
ATOM 718 C CA . ALA A 1 90 ? 15.796 9.582 -15.815 1.00 96.44 90 ALA A CA 1
ATOM 719 C C . ALA A 1 90 ? 16.436 8.337 -16.453 1.00 96.44 90 ALA A C 1
ATOM 721 O O . ALA A 1 90 ? 16.125 7.995 -17.595 1.00 96.44 90 ALA A O 1
ATOM 722 N N . ARG A 1 91 ? 17.305 7.629 -15.716 1.00 97.44 91 ARG A N 1
ATOM 723 C CA . ARG A 1 91 ? 17.922 6.379 -16.185 1.00 97.44 91 ARG A CA 1
ATOM 724 C C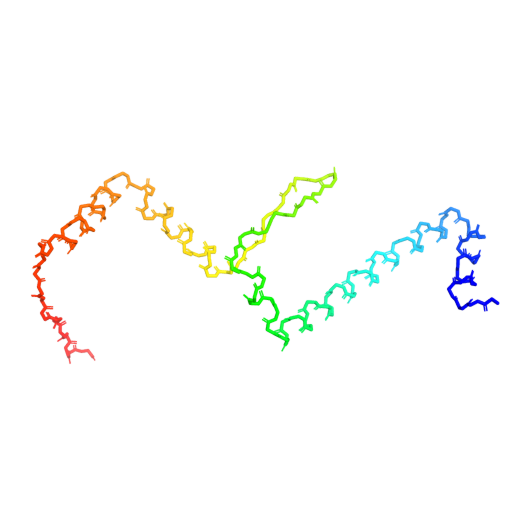 . ARG A 1 91 ? 16.896 5.267 -16.386 1.00 97.44 91 ARG A C 1
ATOM 726 O O . ARG A 1 91 ? 16.950 4.599 -17.414 1.00 97.44 91 ARG A O 1
ATOM 733 N N . LEU A 1 92 ? 15.981 5.077 -15.436 1.00 97.25 92 LEU A N 1
ATOM 734 C CA . LEU A 1 92 ? 14.939 4.049 -15.504 1.00 97.25 92 LEU A CA 1
ATOM 735 C C . LEU A 1 92 ? 13.948 4.319 -16.636 1.00 97.25 92 LEU A C 1
ATOM 737 O O . LEU A 1 92 ? 13.645 3.414 -17.409 1.00 97.25 92 LEU A O 1
ATOM 741 N N . LEU A 1 93 ? 13.490 5.564 -16.781 1.00 95.88 93 LEU A N 1
ATOM 742 C CA . LEU A 1 93 ? 12.589 5.955 -17.866 1.00 95.88 93 LEU A CA 1
ATOM 743 C C . LEU A 1 93 ? 13.248 5.755 -19.231 1.00 95.88 93 LEU A C 1
ATOM 745 O O . LEU A 1 93 ? 12.649 5.139 -20.107 1.00 95.88 93 LEU A O 1
ATOM 749 N N . LYS A 1 94 ? 14.514 6.166 -19.381 1.00 97.50 94 LYS A N 1
ATOM 750 C CA . LYS A 1 94 ? 15.277 5.895 -20.602 1.00 97.50 94 LYS A CA 1
ATOM 751 C C . LYS A 1 94 ? 15.405 4.393 -20.871 1.00 97.50 94 LYS A C 1
ATOM 753 O O . LYS A 1 94 ? 15.185 3.968 -21.998 1.00 97.50 94 LYS A O 1
ATOM 758 N N . ALA A 1 95 ? 15.735 3.592 -19.857 1.00 97.19 95 ALA A N 1
ATOM 759 C CA . ALA A 1 95 ? 15.845 2.141 -20.004 1.00 97.19 95 ALA A CA 1
ATOM 760 C C . ALA A 1 95 ? 14.511 1.504 -20.434 1.00 97.19 95 ALA A C 1
ATOM 762 O O . ALA A 1 95 ? 14.505 0.618 -21.286 1.00 97.19 95 ALA A O 1
ATOM 763 N N . LYS A 1 96 ? 13.384 1.992 -19.902 1.00 97.44 96 LYS A N 1
ATOM 764 C CA . LYS A 1 96 ? 12.035 1.577 -20.309 1.00 97.44 96 LYS A CA 1
ATOM 765 C C . LYS A 1 96 ? 11.760 1.910 -21.780 1.00 97.44 96 LYS A C 1
ATOM 767 O O . LYS A 1 96 ? 11.271 1.054 -22.514 1.00 97.44 96 LYS A O 1
ATOM 772 N N . ASP A 1 97 ? 12.105 3.119 -22.219 1.00 98.06 97 ASP A N 1
ATOM 773 C CA . ASP A 1 97 ? 11.916 3.560 -23.607 1.00 98.06 97 ASP A CA 1
ATOM 774 C C . ASP A 1 97 ? 12.831 2.807 -24.584 1.00 98.06 97 ASP A C 1
ATOM 776 O O . ASP A 1 97 ? 12.434 2.493 -25.708 1.00 98.06 97 ASP A O 1
ATOM 780 N N . ASP A 1 98 ? 14.061 2.508 -24.165 1.00 98.19 98 ASP A N 1
ATOM 781 C CA . ASP A 1 98 ? 15.002 1.681 -24.915 1.00 98.19 98 ASP A CA 1
ATOM 782 C C . ASP A 1 98 ? 14.474 0.246 -25.056 1.00 98.19 98 ASP A C 1
ATOM 784 O O . ASP A 1 98 ? 14.469 -0.283 -26.168 1.00 98.19 98 ASP A O 1
ATOM 788 N N . LEU A 1 99 ? 13.937 -0.351 -23.986 1.00 97.31 99 LEU A N 1
ATOM 789 C CA . LEU A 1 99 ? 13.317 -1.679 -24.028 1.00 97.31 99 LEU A CA 1
ATOM 790 C C . LEU A 1 99 ? 12.113 -1.720 -24.983 1.00 97.31 99 LEU A C 1
ATOM 792 O O . LEU A 1 99 ? 12.046 -2.596 -25.844 1.00 97.31 99 LEU A O 1
ATOM 796 N N . ALA A 1 100 ? 11.199 -0.749 -24.877 1.00 96.50 100 ALA A N 1
ATOM 797 C CA . ALA A 1 100 ? 10.008 -0.658 -25.728 1.00 96.50 100 ALA A CA 1
ATOM 798 C C . ALA A 1 100 ? 10.350 -0.492 -27.219 1.00 96.50 100 ALA A C 1
ATOM 800 O O . ALA A 1 100 ? 9.621 -0.962 -28.089 1.00 96.50 100 ALA A O 1
ATOM 801 N N . ALA A 1 101 ? 11.478 0.151 -27.515 1.00 98.06 101 ALA A N 1
ATOM 802 C CA . ALA A 1 101 ? 11.981 0.332 -28.870 1.00 98.06 101 ALA A CA 1
ATOM 803 C C . ALA A 1 101 ? 12.977 -0.755 -29.315 1.00 98.06 101 ALA A C 1
ATOM 805 O O . ALA A 1 101 ? 13.667 -0.564 -30.318 1.00 98.06 101 ALA A O 1
ATOM 806 N N . ALA A 1 102 ? 13.090 -1.859 -28.568 1.00 97.19 102 ALA A N 1
ATOM 807 C CA . ALA A 1 102 ? 14.026 -2.956 -28.817 1.00 97.19 102 ALA A CA 1
ATOM 808 C C . ALA A 1 102 ? 15.512 -2.530 -28.912 1.00 97.19 102 ALA A C 1
ATOM 810 O O . ALA A 1 102 ? 16.323 -3.179 -29.571 1.00 97.19 102 ALA A O 1
ATOM 811 N N . ARG A 1 103 ? 15.896 -1.443 -28.232 1.00 97.94 103 ARG A N 1
ATOM 812 C CA . ARG A 1 103 ? 17.277 -0.948 -28.115 1.00 97.94 103 ARG A CA 1
ATOM 813 C C . ARG A 1 103 ? 17.971 -1.548 -26.891 1.00 97.94 103 ARG A C 1
ATOM 815 O O . ARG A 1 103 ? 18.371 -0.832 -25.976 1.00 97.94 103 ARG A O 1
ATOM 822 N N . PHE A 1 104 ? 18.131 -2.865 -26.870 1.00 95.88 104 PHE A N 1
ATOM 823 C CA . PHE A 1 104 ? 18.844 -3.569 -25.804 1.00 95.88 104 PHE A CA 1
ATOM 824 C C . PHE A 1 104 ? 19.837 -4.584 -26.375 1.00 95.88 104 PHE A C 1
ATOM 826 O O . PHE A 1 104 ? 19.768 -4.965 -27.540 1.00 95.88 104 PHE A O 1
ATOM 833 N N . MET A 1 105 ? 20.790 -5.006 -25.544 1.00 94.81 105 MET A N 1
ATOM 834 C CA . MET A 1 105 ? 21.704 -6.100 -25.863 1.00 94.81 105 MET A CA 1
ATOM 835 C C . MET A 1 105 ? 21.460 -7.236 -24.883 1.00 94.81 105 MET A C 1
ATOM 837 O O . MET A 1 105 ? 21.651 -7.057 -23.681 1.00 94.81 105 MET A O 1
ATOM 841 N N . GLU A 1 106 ? 21.089 -8.401 -25.398 1.00 93.31 106 GLU A N 1
ATOM 842 C CA . GLU A 1 106 ? 21.085 -9.623 -24.607 1.00 93.31 106 GLU A CA 1
ATOM 843 C C . GLU A 1 106 ? 22.529 -10.019 -24.279 1.00 93.31 106 GLU A C 1
ATOM 845 O O . GLU A 1 106 ? 23.432 -9.956 -25.121 1.00 93.31 106 GLU A O 1
ATOM 850 N N . ARG A 1 107 ? 22.771 -10.366 -23.020 1.00 91.56 107 ARG A N 1
ATOM 851 C CA . ARG A 1 107 ? 24.082 -10.774 -22.523 1.00 91.56 107 ARG A CA 1
ATOM 852 C C . ARG A 1 107 ? 23.894 -12.050 -21.726 1.00 91.56 107 ARG A C 1
ATOM 854 O O . ARG A 1 107 ? 23.037 -12.097 -20.848 1.00 91.56 107 ARG A O 1
ATOM 861 N N . SER A 1 108 ? 24.719 -13.055 -21.998 1.00 90.88 108 SER A N 1
ATOM 862 C CA . SER A 1 108 ? 24.804 -14.225 -21.130 1.00 90.88 108 SER A CA 1
ATOM 863 C C . SER A 1 108 ? 25.288 -13.794 -19.749 1.00 90.88 108 SER A C 1
ATOM 865 O O . SER A 1 108 ? 26.216 -12.987 -19.638 1.00 90.88 108 SER A O 1
ATOM 867 N N . LEU A 1 109 ? 24.668 -14.335 -18.702 1.00 87.69 109 LEU A N 1
ATOM 868 C CA . LEU A 1 109 ? 25.152 -14.143 -17.341 1.00 87.69 109 LEU A CA 1
ATOM 869 C C . LEU A 1 109 ? 26.558 -14.737 -17.233 1.00 87.69 109 LEU A C 1
ATOM 871 O O . LEU A 1 109 ? 26.798 -15.869 -17.656 1.00 87.69 109 LEU A O 1
ATOM 875 N N . LEU A 1 110 ? 27.483 -13.974 -16.659 1.00 85.12 110 LEU A N 1
ATOM 876 C CA . LEU A 1 110 ? 28.754 -14.524 -16.211 1.00 85.12 110 LEU A CA 1
ATOM 877 C C . LEU A 1 110 ? 28.446 -15.333 -14.953 1.00 85.12 110 LEU A C 1
ATOM 879 O O . LEU A 1 110 ? 28.281 -14.767 -13.875 1.00 85.12 110 LEU A O 1
ATOM 883 N N . VAL A 1 111 ? 28.265 -16.642 -15.108 1.00 76.44 111 VAL A N 1
ATOM 884 C CA . VAL A 1 111 ? 28.144 -17.535 -13.958 1.00 76.44 111 VAL A CA 1
ATOM 885 C C . VAL A 1 111 ? 29.549 -17.696 -13.398 1.00 76.44 111 VAL A C 1
ATOM 887 O O . VAL A 1 111 ? 30.387 -18.363 -14.001 1.00 76.44 111 VAL A O 1
ATOM 890 N N . ASP A 1 112 ? 29.821 -17.028 -12.284 1.00 71.06 112 ASP A N 1
ATOM 891 C CA . ASP A 1 112 ? 31.040 -17.250 -11.514 1.00 71.06 112 ASP A CA 1
ATOM 892 C C . ASP A 1 112 ? 30.873 -18.610 -10.812 1.00 71.06 112 ASP A C 1
ATOM 894 O O . ASP A 1 112 ? 30.218 -18.709 -9.777 1.00 71.06 112 ASP A O 1
ATOM 898 N N . LEU A 1 113 ? 31.342 -19.686 -11.455 1.00 63.75 113 LEU A N 1
ATOM 899 C CA . LEU A 1 113 ? 31.194 -21.071 -10.978 1.00 63.75 113 LEU A CA 1
ATOM 900 C C . LEU A 1 113 ? 32.261 -21.489 -9.946 1.00 63.75 113 LEU A C 1
ATOM 902 O O . LEU A 1 113 ? 32.314 -22.663 -9.596 1.00 63.75 113 LEU A O 1
ATOM 906 N N . ASP A 1 114 ? 33.059 -20.556 -9.421 1.00 64.25 114 ASP A N 1
ATOM 907 C CA . ASP A 1 114 ? 34.161 -20.852 -8.493 1.00 64.25 114 ASP A CA 1
ATOM 908 C C . ASP A 1 114 ? 33.979 -20.200 -7.103 1.00 64.25 114 ASP A C 1
ATOM 910 O O . ASP A 1 114 ? 34.824 -19.427 -6.637 1.00 64.25 114 ASP A O 1
ATOM 914 N N . ARG A 1 115 ? 32.886 -20.527 -6.399 1.00 50.59 115 ARG A N 1
ATOM 915 C CA . ARG A 1 115 ? 32.787 -20.361 -4.934 1.00 50.59 115 ARG A CA 1
ATOM 916 C C . ARG A 1 115 ? 32.180 -21.572 -4.247 1.00 50.59 115 ARG A C 1
ATOM 918 O O . ARG A 1 115 ? 31.123 -22.043 -4.715 1.00 50.59 115 ARG A O 1
#

pLDDT: mean 85.79, std 9.98, range [50.59, 98.19]